Protein AF-A0A382YLJ8-F1 (afdb_monomer_lite)

Radius of gyration: 17.33 Å; chains: 1; bounding box: 44×34×40 Å

Structure (mmCIF, N/CA/C/O backbone):
data_AF-A0A382YLJ8-F1
#
_entry.id   AF-A0A382YLJ8-F1
#
loop_
_atom_site.group_PDB
_atom_site.id
_atom_site.type_symbol
_atom_site.label_atom_id
_atom_site.label_alt_id
_atom_site.label_comp_id
_atom_site.label_asym_id
_atom_site.label_entity_id
_atom_site.label_seq_id
_atom_site.pdbx_PDB_ins_code
_atom_site.Cartn_x
_atom_site.Cartn_y
_atom_site.Cartn_z
_atom_site.occupancy
_atom_site.B_iso_or_equiv
_atom_site.auth_seq_id
_atom_site.auth_comp_id
_atom_site.auth_asym_id
_atom_site.auth_atom_id
_atom_site.pdbx_PDB_model_num
ATOM 1 N N . MET A 1 1 ? -22.570 -21.900 -7.505 1.00 58.47 1 MET A N 1
ATOM 2 C CA . MET A 1 1 ? -21.331 -21.118 -7.716 1.00 58.47 1 MET A CA 1
ATOM 3 C C . MET A 1 1 ? -21.375 -19.932 -6.769 1.00 58.47 1 MET A C 1
ATOM 5 O O . MET A 1 1 ? -22.428 -19.312 -6.691 1.00 58.47 1 MET A O 1
ATOM 9 N N . ALA A 1 2 ? -20.313 -19.660 -6.010 1.00 79.50 2 ALA A N 1
ATOM 10 C CA . ALA A 1 2 ? -20.261 -18.453 -5.182 1.00 79.50 2 ALA A CA 1
ATOM 11 C C . ALA A 1 2 ? -20.243 -17.209 -6.088 1.00 79.50 2 ALA A C 1
ATOM 13 O O . ALA A 1 2 ? -19.610 -17.233 -7.145 1.00 79.50 2 ALA A O 1
ATOM 14 N N . SER A 1 3 ? -20.946 -16.142 -5.703 1.00 93.31 3 SER A N 1
ATOM 15 C CA . SER A 1 3 ? -20.878 -14.865 -6.418 1.00 93.31 3 SER A CA 1
ATOM 16 C C . SER A 1 3 ? -19.447 -14.333 -6.382 1.00 93.31 3 SER A C 1
ATOM 18 O O . SER A 1 3 ? -18.838 -14.298 -5.310 1.00 93.31 3 SER A O 1
ATOM 20 N N . LYS A 1 4 ? -18.912 -13.907 -7.533 1.00 95.62 4 LYS A N 1
ATOM 21 C CA . LYS A 1 4 ? -17.586 -13.283 -7.596 1.00 95.62 4 LYS A CA 1
ATOM 22 C C . LYS A 1 4 ? -17.576 -12.048 -6.679 1.00 95.62 4 LYS A C 1
ATOM 24 O O . LYS A 1 4 ? -18.450 -11.196 -6.843 1.00 95.62 4 LYS A O 1
ATOM 29 N N . PRO A 1 5 ? -16.644 -11.946 -5.717 1.00 96.62 5 PRO A N 1
ATOM 30 C CA . PRO A 1 5 ? -16.583 -10.790 -4.837 1.00 96.62 5 PRO A CA 1
ATOM 31 C C . PRO A 1 5 ? -16.136 -9.545 -5.609 1.00 96.62 5 PRO A C 1
ATOM 33 O O . PRO A 1 5 ? -15.406 -9.634 -6.600 1.00 96.62 5 PRO A O 1
ATOM 36 N N . ASN A 1 6 ? -16.558 -8.382 -5.121 1.00 96.56 6 ASN A N 1
ATOM 37 C CA . ASN A 1 6 ? -16.005 -7.102 -5.544 1.00 96.56 6 ASN A CA 1
ATOM 38 C C . ASN A 1 6 ? -14.728 -6.817 -4.747 1.00 96.56 6 ASN A C 1
ATOM 40 O O . ASN A 1 6 ? -14.664 -7.122 -3.556 1.00 96.56 6 ASN A O 1
ATOM 44 N N . PHE A 1 7 ? -13.742 -6.193 -5.390 1.00 95.88 7 PHE A N 1
ATOM 45 C CA . PHE A 1 7 ? -12.511 -5.749 -4.741 1.00 95.88 7 PHE A CA 1
ATOM 46 C C . PHE A 1 7 ? -12.456 -4.222 -4.752 1.00 95.88 7 PHE A C 1
ATOM 48 O O . PHE A 1 7 ? -12.560 -3.609 -5.813 1.00 95.88 7 PHE A O 1
ATOM 55 N N . ILE A 1 8 ? -12.292 -3.616 -3.575 1.00 97.25 8 ILE A N 1
ATOM 56 C CA . ILE A 1 8 ? -12.067 -2.176 -3.412 1.00 97.25 8 ILE A CA 1
ATOM 57 C C . ILE A 1 8 ? -10.710 -2.012 -2.736 1.00 97.25 8 ILE A C 1
ATOM 59 O O . ILE A 1 8 ? -10.513 -2.483 -1.617 1.00 97.25 8 ILE A O 1
ATOM 63 N N . LEU A 1 9 ? -9.783 -1.352 -3.425 1.00 96.88 9 LEU A N 1
ATOM 64 C CA . LEU A 1 9 ? -8.449 -1.051 -2.921 1.00 96.88 9 LEU A CA 1
ATOM 65 C C . LEU A 1 9 ? -8.357 0.442 -2.611 1.00 96.88 9 LEU A C 1
ATOM 67 O O . LEU A 1 9 ? -8.452 1.272 -3.513 1.00 96.88 9 LEU A O 1
ATOM 71 N N . ILE A 1 10 ? -8.177 0.775 -1.334 1.00 97.75 10 ILE A N 1
ATOM 72 C CA . ILE A 1 10 ? -8.001 2.151 -0.863 1.00 97.75 10 ILE A CA 1
ATOM 73 C C . ILE A 1 10 ? -6.533 2.316 -0.477 1.00 97.75 10 ILE A C 1
ATOM 75 O O . ILE A 1 10 ? -6.058 1.652 0.441 1.00 97.75 10 ILE A O 1
ATOM 79 N N . LEU A 1 11 ? -5.818 3.193 -1.182 1.00 97.75 11 LEU A N 1
ATOM 80 C CA . LEU A 1 11 ? -4.416 3.512 -0.920 1.00 97.75 11 LEU A CA 1
ATOM 81 C C . LEU A 1 11 ? -4.297 4.999 -0.576 1.00 97.75 11 LEU A C 1
ATOM 83 O O . LEU A 1 11 ? -4.528 5.847 -1.438 1.00 97.75 11 LEU A O 1
ATOM 87 N N . ALA A 1 12 ? -3.936 5.303 0.670 1.00 97.62 12 ALA A N 1
ATOM 88 C CA . ALA A 1 12 ? -3.617 6.662 1.096 1.00 97.62 12 ALA A CA 1
ATOM 89 C C . ALA A 1 12 ? -2.208 7.070 0.623 1.00 97.62 12 ALA A C 1
ATOM 91 O O . ALA A 1 12 ? -1.323 6.221 0.514 1.00 97.62 12 ALA A O 1
ATOM 92 N N . ASP A 1 13 ? -2.012 8.360 0.342 1.00 97.62 13 ASP A N 1
ATOM 93 C CA . ASP A 1 13 ? -0.715 8.933 -0.043 1.00 97.62 13 ASP A CA 1
ATOM 94 C C . ASP A 1 13 ? -0.071 9.580 1.189 1.00 97.62 13 ASP A C 1
ATOM 96 O O . ASP A 1 13 ? -0.707 10.401 1.846 1.00 97.62 13 ASP A O 1
ATOM 100 N N . ASP A 1 14 ? 1.152 9.165 1.520 1.00 96.75 14 ASP A N 1
ATOM 101 C CA . ASP A 1 14 ? 1.974 9.669 2.634 1.00 96.75 14 ASP A CA 1
ATOM 102 C C . ASP A 1 14 ? 1.347 9.628 4.047 1.00 96.75 14 ASP A C 1
ATOM 104 O O . ASP A 1 14 ? 1.798 10.323 4.954 1.00 96.75 14 ASP A O 1
ATOM 108 N N . MET A 1 15 ? 0.353 8.763 4.274 1.00 97.56 15 MET A N 1
ATOM 109 C CA . MET A 1 15 ? -0.220 8.532 5.607 1.00 97.56 15 MET A CA 1
ATOM 110 C C . MET A 1 15 ? 0.783 7.832 6.538 1.00 97.56 15 MET A C 1
ATOM 112 O O . MET A 1 15 ? 1.332 6.778 6.203 1.00 97.56 15 MET A O 1
ATOM 116 N N . GLY A 1 16 ? 0.988 8.399 7.726 1.00 96.81 16 GLY A N 1
ATOM 117 C CA . GLY A 1 16 ? 1.821 7.844 8.783 1.00 96.81 16 GLY A CA 1
ATOM 118 C C . GLY A 1 16 ? 1.181 6.647 9.487 1.00 96.81 16 GLY A C 1
ATOM 119 O O . GLY A 1 16 ? -0.036 6.469 9.506 1.00 96.81 16 GLY A O 1
ATOM 120 N N . TYR A 1 17 ? 2.016 5.816 10.117 1.00 96.88 17 TYR A N 1
ATOM 121 C CA . TYR A 1 17 ? 1.563 4.604 10.814 1.00 96.88 17 TYR A CA 1
ATOM 122 C C . TYR A 1 17 ? 0.542 4.897 11.928 1.00 96.88 17 TYR A C 1
ATOM 124 O O . TYR A 1 17 ? -0.416 4.149 12.099 1.00 96.88 17 TYR A O 1
ATOM 132 N N . SER A 1 18 ? 0.733 5.987 12.675 1.00 96.62 18 SER A N 1
ATOM 133 C CA . SER A 1 18 ? -0.107 6.376 13.813 1.00 96.62 18 SER A CA 1
ATOM 134 C C . SER A 1 18 ? -1.088 7.507 13.488 1.00 96.62 18 SER A C 1
ATOM 136 O O . SER A 1 18 ? -1.507 8.207 14.403 1.00 96.62 18 SER A O 1
ATOM 138 N N . ASP A 1 19 ? -1.452 7.703 12.216 1.00 98.06 19 ASP A N 1
ATOM 139 C CA . ASP A 1 19 ? -2.420 8.739 11.799 1.00 98.06 19 ASP A CA 1
ATOM 140 C C . ASP A 1 19 ? -3.881 8.260 11.870 1.00 98.06 19 ASP A C 1
ATOM 142 O O . ASP A 1 19 ? -4.815 9.048 11.748 1.00 98.06 19 ASP A O 1
ATOM 146 N N . LEU A 1 20 ? -4.098 6.958 12.065 1.00 98.06 20 LEU A N 1
ATOM 147 C CA . LEU A 1 20 ? -5.423 6.359 12.216 1.00 98.06 20 LEU A CA 1
ATOM 148 C C . LEU A 1 20 ? -5.710 6.057 13.690 1.00 98.06 20 LEU A C 1
ATOM 150 O O . LEU A 1 20 ? -4.845 5.535 14.403 1.00 98.06 20 LEU A O 1
ATOM 154 N N . GLY A 1 21 ? -6.939 6.308 14.145 1.00 98.12 21 GLY A N 1
ATOM 155 C CA . GLY A 1 21 ? -7.362 6.047 15.525 1.00 98.12 21 GLY A CA 1
ATOM 156 C C . GLY A 1 21 ? -7.121 4.594 15.951 1.00 98.12 21 GLY A C 1
ATOM 157 O O . GLY A 1 21 ? -6.589 4.322 17.027 1.00 98.12 21 GLY A O 1
ATOM 158 N N . CYS A 1 22 ? -7.383 3.636 15.059 1.00 97.50 22 CYS A N 1
ATOM 159 C CA . CYS A 1 22 ? -7.123 2.210 15.270 1.00 97.50 22 CYS A CA 1
ATOM 160 C C . CYS A 1 22 ? -5.634 1.818 15.396 1.00 97.50 22 CYS A C 1
ATOM 162 O O . CYS A 1 22 ? -5.354 0.663 15.744 1.00 97.50 22 CYS A O 1
ATOM 164 N N . TYR A 1 23 ? -4.707 2.753 15.162 1.00 98.06 23 TYR A N 1
ATOM 165 C CA . TYR A 1 23 ? -3.265 2.639 15.415 1.00 98.06 23 TYR A CA 1
ATOM 166 C C . TYR A 1 23 ? -2.752 3.638 16.474 1.00 98.06 23 TYR A C 1
ATOM 168 O O . TYR A 1 23 ? -1.544 3.743 16.677 1.00 98.06 23 TYR A O 1
ATOM 176 N N . GLY A 1 24 ? -3.651 4.313 17.203 1.00 96.88 24 GLY A N 1
ATOM 177 C CA . GLY A 1 24 ? -3.319 5.168 18.349 1.00 96.88 24 GLY A CA 1
ATOM 178 C C . GLY A 1 24 ? -3.323 6.676 18.081 1.00 96.88 24 GLY A C 1
ATOM 179 O O . GLY A 1 24 ? -2.828 7.416 18.926 1.00 96.88 24 GLY A O 1
ATOM 180 N N . SER A 1 25 ? -3.861 7.125 16.943 1.00 98.00 25 SER A N 1
ATOM 181 C CA . SER A 1 25 ? -3.962 8.552 16.606 1.00 98.00 25 SER A CA 1
ATOM 182 C C . SER A 1 25 ? -5.016 9.307 17.416 1.00 98.00 25 SER A C 1
ATOM 184 O O . SER A 1 25 ? -6.036 8.744 17.814 1.00 98.00 25 SER A O 1
ATOM 186 N N . GLU A 1 26 ? -4.821 10.616 17.554 1.00 97.94 26 GLU A N 1
ATOM 187 C CA . GLU A 1 26 ? -5.832 11.592 17.955 1.00 97.94 26 GLU A CA 1
ATOM 188 C C . GLU A 1 26 ? -6.735 12.066 16.800 1.00 97.94 26 GLU A C 1
ATOM 190 O O . GLU A 1 26 ? -7.767 12.698 17.043 1.00 97.94 26 GLU A O 1
ATOM 195 N N . ILE A 1 27 ? -6.368 11.787 15.543 1.00 98.44 27 ILE A N 1
ATOM 196 C CA . ILE A 1 27 ? -7.148 12.192 14.370 1.00 98.44 27 ILE A CA 1
ATOM 197 C C . ILE A 1 27 ? -8.452 11.385 14.313 1.00 98.44 27 ILE A C 1
ATOM 199 O O . ILE A 1 27 ? -8.473 10.162 14.445 1.00 98.44 27 ILE A O 1
ATOM 203 N N . ASN A 1 28 ? -9.569 12.075 14.074 1.00 98.25 28 ASN A N 1
ATOM 204 C CA . ASN A 1 28 ? -10.885 11.446 14.010 1.00 98.25 28 ASN A CA 1
ATOM 205 C C . ASN A 1 28 ? -11.095 10.693 12.679 1.00 98.25 28 ASN A C 1
ATOM 207 O O . ASN A 1 28 ? -11.491 11.296 11.678 1.00 98.25 28 ASN A O 1
ATOM 211 N N . THR A 1 29 ? -10.880 9.370 12.676 1.00 98.62 29 THR A N 1
ATOM 212 C CA . THR A 1 29 ? -10.953 8.498 11.483 1.00 98.62 29 THR A CA 1
ATOM 213 C C . THR A 1 29 ? -12.050 7.415 11.538 1.00 98.62 29 THR A C 1
ATOM 215 O O . THR A 1 29 ? -11.798 6.254 11.199 1.00 98.62 29 THR A O 1
ATOM 218 N N . PRO A 1 30 ? -13.312 7.754 11.872 1.00 98.31 30 PRO A N 1
ATOM 219 C CA . PRO A 1 30 ? -14.318 6.779 12.306 1.00 98.31 30 PRO A CA 1
ATOM 220 C C . PRO A 1 30 ? -14.672 5.719 11.251 1.00 98.31 30 PRO A C 1
ATOM 222 O O . PRO A 1 30 ? -14.957 4.573 11.594 1.00 98.31 30 PRO A O 1
ATOM 225 N N . ASN A 1 31 ? -14.626 6.065 9.960 1.00 98.50 31 ASN A N 1
ATOM 226 C CA . ASN A 1 31 ? -14.915 5.115 8.881 1.00 98.50 31 ASN A CA 1
ATOM 227 C C . ASN A 1 31 ? -13.818 4.049 8.745 1.00 98.50 31 ASN A C 1
ATOM 229 O O . ASN A 1 31 ? -14.121 2.873 8.559 1.00 98.50 31 ASN A O 1
ATOM 233 N N . ILE A 1 32 ? -12.548 4.445 8.867 1.00 98.31 32 ILE A N 1
ATOM 234 C CA . ILE A 1 32 ? -11.420 3.509 8.795 1.00 98.31 32 ILE A CA 1
ATOM 235 C C . ILE A 1 32 ? -11.361 2.659 10.066 1.00 98.31 32 ILE A C 1
ATOM 237 O O . ILE A 1 32 ? -11.169 1.448 9.985 1.00 98.31 32 ILE A O 1
ATOM 241 N N . ASP A 1 33 ? -11.633 3.256 11.227 1.00 98.44 33 ASP A N 1
ATOM 242 C CA . ASP A 1 33 ? -11.674 2.540 12.506 1.00 98.44 33 ASP A CA 1
ATOM 243 C C . ASP A 1 33 ? -12.814 1.506 12.551 1.00 98.44 33 ASP A C 1
ATOM 245 O O . ASP A 1 33 ? -12.656 0.400 13.079 1.00 98.44 33 ASP A O 1
ATOM 249 N N . SER A 1 34 ? -13.952 1.813 11.920 1.00 98.50 34 SER A N 1
ATOM 250 C CA . SER A 1 34 ? -15.050 0.859 11.740 1.00 98.50 34 SER A CA 1
ATOM 251 C C . SER A 1 34 ? -14.644 -0.322 10.850 1.00 98.50 34 SER A C 1
ATOM 253 O O . SER A 1 34 ? -14.898 -1.472 11.211 1.00 98.50 34 SER A O 1
ATOM 255 N N . LEU A 1 35 ? -13.943 -0.078 9.737 1.00 98.25 35 LEU A N 1
ATOM 256 C CA . LEU A 1 35 ? -13.409 -1.155 8.892 1.00 98.25 35 LEU A CA 1
ATOM 257 C C . LEU A 1 35 ? -12.386 -2.011 9.649 1.00 98.25 35 LEU A C 1
ATOM 259 O O . LEU A 1 35 ? -12.401 -3.235 9.543 1.00 98.25 35 LEU A O 1
ATOM 263 N N . ALA A 1 36 ? -11.525 -1.380 10.446 1.00 97.69 36 ALA A N 1
ATOM 264 C CA . ALA A 1 36 ? -10.483 -2.057 11.203 1.00 97.69 36 ALA A CA 1
ATOM 265 C C . ALA A 1 36 ? -11.034 -2.922 12.352 1.00 97.69 36 ALA A C 1
ATOM 267 O O . ALA A 1 36 ? -10.480 -3.984 12.633 1.00 97.69 36 ALA A O 1
ATOM 268 N N . SER A 1 37 ? -12.121 -2.495 13.005 1.00 97.94 37 SER A N 1
ATOM 269 C CA . SER A 1 37 ? -12.778 -3.267 14.076 1.00 97.94 37 SER A CA 1
ATOM 270 C C . SER A 1 37 ? -13.585 -4.462 13.559 1.00 97.94 37 SER A C 1
ATOM 272 O O . SER A 1 37 ? -13.697 -5.464 14.260 1.00 97.94 37 SER A O 1
ATOM 274 N N . ASN A 1 38 ? -14.092 -4.387 12.324 1.00 98.31 38 ASN A N 1
ATOM 275 C CA . ASN A 1 38 ? -14.828 -5.471 11.659 1.00 98.31 38 ASN A CA 1
ATOM 276 C C . ASN A 1 38 ? -13.956 -6.311 10.708 1.00 98.31 38 ASN A C 1
ATOM 278 O O . ASN A 1 38 ? -14.473 -7.144 9.963 1.00 98.31 38 ASN A O 1
ATOM 282 N N . GLY A 1 39 ? -12.644 -6.075 10.699 1.00 97.12 39 GLY A N 1
ATOM 283 C CA . GLY A 1 39 ? -11.711 -6.662 9.745 1.00 97.12 39 GLY A CA 1
ATOM 284 C C . GLY A 1 39 ? -10.430 -7.169 10.395 1.00 97.12 39 GLY A C 1
ATOM 285 O O . GLY A 1 39 ? -10.390 -7.534 11.569 1.00 97.12 39 GLY A O 1
ATOM 286 N N . ILE A 1 40 ? -9.363 -7.201 9.598 1.00 97.88 40 ILE A N 1
ATOM 287 C CA . ILE A 1 40 ? -8.021 -7.596 10.034 1.00 97.88 40 ILE A CA 1
ATOM 288 C C . ILE A 1 40 ? -7.111 -6.371 9.961 1.00 97.88 40 ILE A C 1
ATOM 290 O O . ILE A 1 40 ? -7.095 -5.658 8.958 1.00 97.88 40 ILE A O 1
ATOM 294 N N . ARG A 1 41 ? -6.334 -6.149 11.025 1.00 97.12 41 ARG A N 1
ATOM 295 C CA . ARG A 1 41 ? -5.289 -5.120 11.093 1.00 97.12 41 ARG A CA 1
ATOM 296 C C . ARG A 1 41 ? -3.911 -5.750 10.945 1.00 97.12 41 ARG A C 1
ATOM 298 O O . ARG A 1 41 ? -3.670 -6.837 11.465 1.00 97.12 41 ARG A O 1
ATOM 305 N N . PHE A 1 42 ? -2.999 -5.029 10.303 1.00 97.38 42 PHE A N 1
ATOM 306 C CA . PHE A 1 42 ? -1.620 -5.459 10.106 1.00 97.38 42 PHE A CA 1
ATOM 307 C C . PHE A 1 42 ? -0.672 -4.493 10.816 1.00 97.38 42 PHE A C 1
ATOM 309 O O . PHE A 1 42 ? -0.562 -3.337 10.430 1.00 97.38 42 PHE A O 1
ATOM 316 N N . SER A 1 43 ? 0.063 -4.973 11.819 1.00 96.69 43 SER A N 1
ATOM 317 C CA . SER A 1 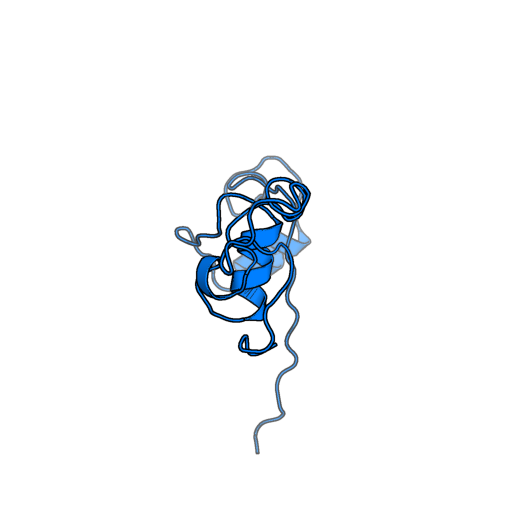43 ? 1.162 -4.216 12.442 1.00 96.69 43 SER A CA 1
ATOM 318 C C . SER A 1 43 ? 2.479 -4.317 11.661 1.00 96.69 43 SER A C 1
ATOM 320 O O . SER A 1 43 ? 3.437 -3.615 11.969 1.00 96.69 43 SER A O 1
ATOM 322 N N . GLN A 1 44 ? 2.537 -5.203 10.661 1.00 97.50 44 GLN A N 1
ATOM 323 C CA . GLN A 1 44 ? 3.715 -5.491 9.839 1.00 97.50 44 GLN A CA 1
ATOM 324 C C . GLN A 1 44 ? 3.330 -5.569 8.354 1.00 97.50 44 GLN A C 1
ATOM 326 O O . GLN A 1 44 ? 3.411 -6.620 7.722 1.00 97.50 44 GLN A O 1
ATOM 331 N N . MET A 1 45 ? 2.864 -4.446 7.809 1.00 96.62 45 MET A N 1
ATOM 332 C CA . MET A 1 45 ? 2.631 -4.253 6.376 1.00 96.62 45 MET A CA 1
ATOM 333 C C . MET A 1 45 ? 3.699 -3.303 5.838 1.00 96.62 45 MET A C 1
ATOM 335 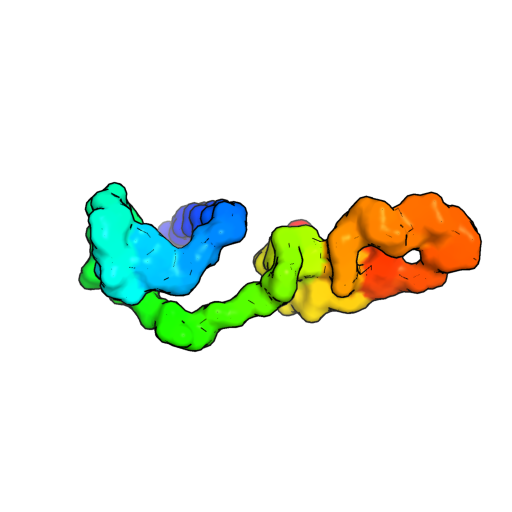O O . MET A 1 45 ? 3.959 -2.260 6.433 1.00 96.62 45 MET A O 1
ATOM 339 N N . TYR A 1 46 ? 4.340 -3.688 4.737 1.00 97.19 46 TYR A N 1
ATOM 340 C CA . TYR A 1 46 ? 5.468 -2.957 4.171 1.00 97.19 46 TYR A CA 1
ATOM 341 C C . TYR A 1 46 ? 5.146 -2.507 2.753 1.00 97.19 46 TYR A C 1
ATOM 343 O O . TYR A 1 46 ? 4.585 -3.258 1.955 1.00 97.19 46 TYR A O 1
ATOM 351 N N . ASN A 1 47 ? 5.554 -1.288 2.435 1.00 96.38 47 ASN A N 1
ATOM 352 C CA . ASN A 1 47 ? 5.584 -0.756 1.085 1.00 96.38 47 ASN A CA 1
ATOM 353 C C . ASN A 1 47 ? 7.040 -0.421 0.709 1.00 96.38 47 ASN A C 1
ATOM 355 O O . ASN A 1 47 ? 7.979 -0.685 1.463 1.00 96.38 47 ASN A O 1
ATOM 359 N N . SER A 1 48 ? 7.248 0.135 -0.481 1.00 95.62 48 SER A N 1
ATOM 360 C CA . SER A 1 48 ? 8.529 0.764 -0.799 1.00 95.62 48 SER A CA 1
ATOM 361 C C . SER A 1 48 ? 8.601 2.154 -0.169 1.00 95.62 48 SER A C 1
ATOM 363 O O . SER A 1 48 ? 7.583 2.806 0.038 1.00 95.62 48 SER A O 1
ATOM 365 N N . ALA A 1 49 ? 9.809 2.684 0.022 1.00 92.44 49 ALA A N 1
ATOM 366 C CA . ALA A 1 49 ? 10.022 3.999 0.638 1.00 92.44 49 ALA A CA 1
ATOM 367 C C . ALA A 1 49 ? 9.485 5.208 -0.172 1.00 92.44 49 ALA A C 1
ATOM 369 O O . ALA A 1 49 ? 9.747 6.349 0.200 1.00 92.44 49 ALA A O 1
ATOM 370 N N . ARG A 1 50 ? 8.814 4.991 -1.316 1.00 92.81 50 ARG A N 1
ATOM 371 C CA . ARG A 1 50 ? 8.314 6.040 -2.222 1.00 92.81 50 ARG A CA 1
ATOM 372 C C . ARG A 1 50 ? 7.035 5.615 -2.946 1.00 92.81 50 ARG A C 1
ATOM 374 O O . ARG A 1 50 ? 6.800 4.424 -3.150 1.00 92.81 50 ARG A O 1
ATOM 381 N N . CYS A 1 51 ? 6.258 6.594 -3.413 1.00 94.69 51 CYS A N 1
ATOM 382 C CA . CYS A 1 51 ? 4.951 6.379 -4.033 1.00 94.69 51 CYS A CA 1
ATOM 383 C C . CYS A 1 51 ? 5.004 5.545 -5.331 1.00 94.69 51 CYS A C 1
ATOM 385 O O . CYS A 1 51 ? 4.296 4.543 -5.426 1.00 94.69 51 CYS A O 1
ATOM 387 N N . CYS A 1 52 ? 5.847 5.893 -6.316 1.00 94.25 52 CYS A N 1
ATOM 388 C CA . CYS A 1 52 ? 5.870 5.190 -7.610 1.00 94.25 52 CYS A CA 1
ATOM 389 C C . CYS A 1 52 ? 6.269 3.708 -7.478 1.00 94.25 52 CYS A C 1
ATOM 391 O O . CYS A 1 52 ? 5.518 2.865 -7.970 1.00 94.25 52 CYS A O 1
ATOM 393 N N . PRO A 1 53 ? 7.366 3.356 -6.773 1.00 95.25 53 PRO A N 1
ATOM 394 C CA . PRO A 1 53 ? 7.739 1.955 -6.572 1.00 95.25 53 PRO A CA 1
ATOM 395 C C . PRO A 1 53 ? 6.678 1.161 -5.794 1.00 95.25 53 PRO A C 1
ATOM 397 O O . PRO A 1 53 ? 6.364 0.033 -6.164 1.00 95.25 53 PRO A O 1
ATOM 400 N N . SER A 1 54 ? 6.058 1.760 -4.768 1.00 97.00 54 SER A N 1
ATOM 401 C CA . SER A 1 54 ? 4.977 1.120 -4.004 1.00 97.00 54 SER A CA 1
ATOM 402 C C . SER A 1 54 ? 3.761 0.797 -4.869 1.00 97.00 54 SER A C 1
ATOM 404 O O . SER A 1 54 ? 3.223 -0.304 -4.787 1.00 97.00 54 SER A O 1
ATOM 406 N N . ARG A 1 55 ? 3.346 1.731 -5.732 1.00 96.12 55 ARG A N 1
ATOM 407 C CA . ARG A 1 55 ? 2.218 1.536 -6.655 1.00 96.12 55 ARG A CA 1
ATOM 408 C C . ARG A 1 55 ? 2.546 0.499 -7.731 1.00 96.12 55 ARG A C 1
ATOM 410 O O . ARG A 1 55 ? 1.694 -0.326 -8.043 1.00 96.12 55 ARG A O 1
ATOM 417 N N . ALA A 1 56 ? 3.774 0.496 -8.249 1.00 95.81 56 ALA A N 1
ATOM 418 C CA . ALA A 1 56 ? 4.217 -0.499 -9.221 1.00 95.81 56 ALA A CA 1
ATOM 419 C C . ALA A 1 56 ? 4.194 -1.918 -8.634 1.00 95.81 56 ALA A C 1
ATOM 421 O O . ALA A 1 56 ? 3.632 -2.822 -9.248 1.00 95.81 56 ALA A O 1
ATOM 422 N N . ALA A 1 57 ? 4.718 -2.106 -7.418 1.00 96.50 57 ALA A N 1
ATOM 423 C CA . ALA A 1 57 ? 4.655 -3.396 -6.735 1.00 96.50 57 ALA A CA 1
ATOM 424 C C . ALA A 1 57 ? 3.213 -3.828 -6.428 1.00 96.50 57 ALA A C 1
ATOM 426 O O . ALA A 1 57 ? 2.864 -4.987 -6.626 1.00 96.50 57 ALA A O 1
ATOM 427 N N . LEU A 1 58 ? 2.360 -2.895 -5.995 1.00 96.44 58 LEU A N 1
ATOM 428 C CA . LEU A 1 58 ? 0.958 -3.169 -5.676 1.00 96.44 58 LEU A CA 1
ATOM 429 C C . LEU A 1 58 ? 0.153 -3.659 -6.887 1.00 96.44 58 LEU A C 1
ATOM 431 O O . LEU A 1 58 ? -0.641 -4.583 -6.750 1.00 96.44 58 LEU A O 1
ATOM 435 N N . LEU A 1 59 ? 0.345 -3.039 -8.055 1.00 95.44 59 LEU A N 1
ATOM 436 C CA . LEU A 1 59 ? -0.411 -3.369 -9.267 1.00 95.44 59 LEU A CA 1
ATOM 437 C C . LEU A 1 59 ? 0.095 -4.632 -9.965 1.00 95.44 59 LEU A C 1
ATOM 439 O O . LEU A 1 59 ? -0.687 -5.311 -10.617 1.00 95.44 59 LEU A O 1
ATOM 443 N N . THR A 1 60 ? 1.385 -4.942 -9.826 1.00 96.38 60 THR A N 1
ATOM 444 C CA . THR A 1 60 ? 2.024 -6.040 -10.570 1.00 96.38 60 THR A CA 1
ATOM 445 C C . THR A 1 60 ? 2.293 -7.284 -9.730 1.00 96.38 60 THR A C 1
ATOM 447 O O . THR A 1 60 ? 2.523 -8.363 -10.270 1.00 96.38 60 THR A O 1
ATOM 450 N N . GLY A 1 61 ? 2.321 -7.148 -8.401 1.00 95.44 61 GLY A N 1
ATOM 451 C CA . GLY A 1 61 ? 2.786 -8.197 -7.494 1.00 95.44 61 GLY A CA 1
ATOM 452 C C . GLY A 1 61 ? 4.293 -8.475 -7.579 1.00 95.44 61 GLY A C 1
ATOM 453 O O . GLY A 1 61 ? 4.755 -9.469 -7.021 1.00 95.44 61 GLY A O 1
ATOM 454 N N . LEU A 1 62 ? 5.066 -7.628 -8.268 1.00 95.81 62 LEU A N 1
ATOM 455 C CA . LEU A 1 62 ? 6.504 -7.796 -8.475 1.00 95.81 62 LEU A CA 1
ATOM 456 C C . LEU A 1 62 ? 7.323 -6.836 -7.609 1.00 95.81 62 LEU A C 1
ATOM 458 O O . LEU A 1 62 ? 6.853 -5.788 -7.167 1.00 95.81 62 LEU A O 1
ATOM 462 N N . ASN A 1 63 ? 8.598 -7.165 -7.402 1.00 95.25 63 ASN A N 1
ATOM 463 C CA . ASN A 1 63 ? 9.537 -6.209 -6.829 1.00 95.25 63 ASN A CA 1
ATOM 464 C C . ASN A 1 63 ? 9.692 -5.001 -7.787 1.00 95.25 63 ASN A C 1
ATOM 466 O O . ASN A 1 63 ? 9.811 -5.218 -8.996 1.00 95.25 63 ASN A O 1
ATOM 470 N N . PRO A 1 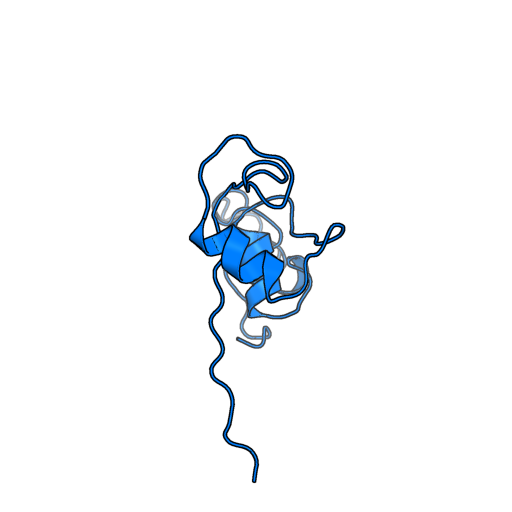64 ? 9.730 -3.740 -7.307 1.00 94.81 64 PRO A N 1
ATOM 471 C CA . PRO A 1 64 ? 9.710 -2.567 -8.186 1.00 94.81 64 PRO A CA 1
ATOM 472 C C . PRO A 1 64 ? 10.815 -2.542 -9.250 1.00 94.81 64 PRO A C 1
ATOM 474 O O . PRO A 1 64 ? 10.571 -2.119 -10.380 1.00 94.81 64 PRO A O 1
ATOM 477 N N . GLN A 1 65 ? 12.009 -3.053 -8.944 1.00 92.75 65 GLN A N 1
ATOM 478 C CA . GLN A 1 65 ? 13.126 -3.142 -9.886 1.00 92.75 65 GLN A CA 1
ATOM 479 C C . GLN A 1 65 ? 12.819 -4.063 -11.078 1.00 92.75 65 GLN A C 1
ATOM 481 O O . GLN A 1 65 ? 13.371 -3.869 -12.158 1.00 92.75 65 GLN A O 1
ATOM 486 N N . GLN A 1 66 ? 11.919 -5.035 -10.912 1.00 94.56 66 GLN A N 1
ATOM 487 C CA . GLN A 1 66 ? 11.456 -5.913 -11.990 1.00 94.56 66 GLN A CA 1
ATOM 488 C C . GLN A 1 66 ? 10.394 -5.254 -12.873 1.00 94.56 66 GLN A C 1
ATOM 490 O O . GLN A 1 66 ? 10.125 -5.759 -13.956 1.00 94.56 66 GLN A O 1
ATOM 495 N N . THR A 1 67 ? 9.796 -4.144 -12.429 1.00 94.19 67 THR A N 1
ATOM 496 C CA . THR A 1 67 ? 8.697 -3.461 -13.136 1.00 94.19 67 THR A CA 1
ATOM 497 C C . THR A 1 67 ? 9.167 -2.324 -14.038 1.00 94.19 67 THR A C 1
ATOM 499 O O . THR A 1 67 ? 8.397 -1.832 -14.851 1.00 94.19 67 THR A O 1
ATOM 502 N N . GLY A 1 68 ? 10.416 -1.874 -13.888 1.00 91.56 68 GLY A N 1
ATOM 503 C CA . GLY A 1 68 ? 10.918 -0.650 -14.523 1.00 91.56 68 GLY A CA 1
ATOM 504 C C . GLY A 1 68 ? 10.697 0.635 -13.714 1.00 91.56 68 GLY A C 1
ATOM 505 O O . GLY A 1 68 ? 11.150 1.712 -14.111 1.00 91.56 68 GLY A O 1
ATOM 506 N N . VAL A 1 69 ? 10.063 0.526 -12.541 1.00 92.94 69 VAL A N 1
ATOM 507 C CA . VAL A 1 69 ? 9.800 1.629 -11.603 1.00 92.94 69 VAL A CA 1
ATOM 508 C C . VAL A 1 69 ? 10.547 1.395 -10.281 1.00 92.94 69 VAL A C 1
ATOM 510 O O . VAL A 1 69 ? 9.995 1.491 -9.188 1.00 92.94 69 VAL A O 1
ATOM 513 N N . GLY A 1 70 ? 11.845 1.091 -10.361 1.00 90.94 70 GLY A N 1
ATOM 514 C CA . GLY A 1 70 ? 12.717 0.904 -9.195 1.00 90.94 70 GLY A CA 1
ATOM 515 C C . GLY A 1 70 ? 13.022 2.190 -8.411 1.00 90.94 70 GLY A C 1
ATOM 516 O O . GLY A 1 70 ? 13.655 2.135 -7.359 1.00 90.94 70 GLY A O 1
ATOM 517 N N . HIS A 1 71 ? 12.602 3.357 -8.907 1.00 89.44 71 HIS A N 1
ATOM 518 C CA . HIS A 1 71 ? 12.793 4.656 -8.261 1.00 89.44 71 HIS A CA 1
ATOM 519 C C . HIS A 1 71 ? 11.662 5.634 -8.636 1.00 89.44 71 HIS A C 1
ATOM 521 O O . HIS A 1 71 ? 10.744 5.285 -9.376 1.00 89.44 71 HIS A O 1
ATOM 527 N N . M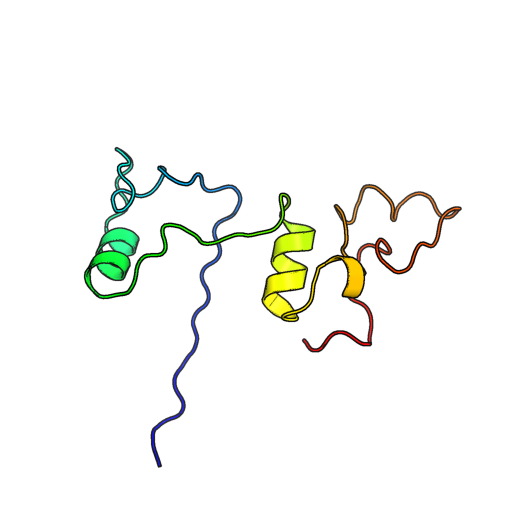ET A 1 72 ? 11.728 6.876 -8.143 1.00 86.81 72 MET A N 1
ATOM 528 C CA . MET A 1 72 ? 10.905 7.979 -8.650 1.00 86.81 72 MET A CA 1
ATOM 529 C C . MET A 1 72 ? 11.071 8.131 -10.158 1.00 86.81 72 MET A C 1
ATOM 531 O O . MET A 1 72 ? 12.190 8.313 -10.651 1.00 86.81 72 MET A O 1
ATOM 535 N N . VAL A 1 73 ? 9.932 8.133 -10.849 1.00 80.88 73 VAL A N 1
ATOM 536 C CA . VAL A 1 73 ? 9.818 8.201 -12.313 1.00 80.88 73 VAL A CA 1
ATOM 537 C C . VAL A 1 73 ? 10.520 9.420 -12.920 1.00 80.88 73 VAL A C 1
ATOM 539 O O . VAL A 1 73 ? 11.000 9.358 -14.044 1.00 80.88 73 VAL A O 1
ATOM 542 N N . SER A 1 74 ? 10.657 10.510 -12.159 1.00 70.50 74 SER A N 1
ATOM 543 C CA . SER A 1 74 ? 11.263 11.764 -12.614 1.00 70.50 74 SER A CA 1
ATOM 544 C C . SER A 1 74 ? 12.755 11.919 -12.294 1.00 70.50 74 SER A C 1
ATOM 546 O O . SER A 1 74 ? 13.346 12.901 -12.732 1.00 70.50 74 SER A O 1
ATOM 548 N N . THR A 1 75 ? 13.386 11.006 -11.545 1.00 66.69 75 THR A N 1
ATOM 549 C CA . THR A 1 75 ? 14.790 11.182 -11.115 1.00 66.69 75 THR A CA 1
ATOM 550 C C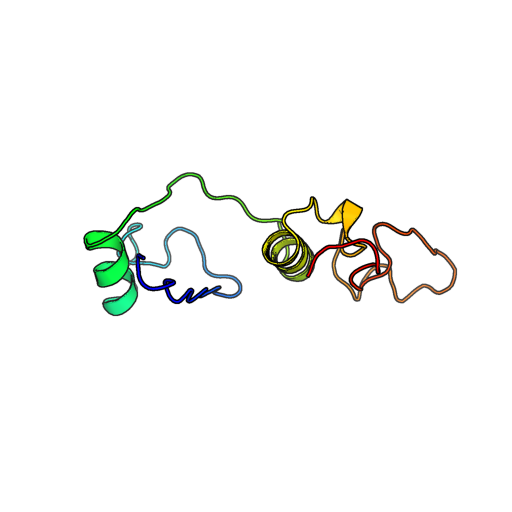 . THR A 1 75 ? 15.793 10.631 -12.122 1.00 66.69 75 THR A C 1
ATOM 552 O O . THR A 1 75 ? 16.707 11.343 -12.519 1.00 66.69 75 THR A O 1
ATOM 555 N N . PHE A 1 76 ? 15.638 9.371 -12.536 1.00 64.56 76 PHE A N 1
ATOM 556 C CA . PHE A 1 76 ? 16.601 8.711 -13.427 1.00 64.56 76 PHE A CA 1
ATOM 557 C C . PHE A 1 76 ? 16.159 8.731 -14.897 1.00 64.56 76 PHE A C 1
ATOM 559 O O . PHE A 1 76 ? 17.007 8.827 -15.778 1.00 64.56 76 PHE A O 1
ATOM 566 N N . GLY A 1 77 ? 14.848 8.753 -15.168 1.00 54.88 77 GLY A N 1
ATOM 567 C CA . GLY A 1 77 ? 14.280 8.751 -16.524 1.00 54.88 77 GLY A CA 1
ATOM 568 C C . GLY A 1 77 ? 14.432 10.057 -17.321 1.00 54.88 77 GLY A C 1
ATOM 569 O O . GLY A 1 77 ? 14.015 10.105 -18.472 1.00 54.88 77 GLY A O 1
ATOM 570 N N . GLN A 1 78 ? 15.020 11.115 -16.742 1.00 54.72 78 GLN A N 1
ATOM 571 C CA . GLN A 1 78 ? 15.254 12.392 -17.441 1.00 54.72 78 GLN A CA 1
ATOM 572 C C . GLN A 1 78 ? 16.665 12.539 -18.028 1.00 54.72 78 GLN A C 1
ATOM 574 O O . GLN A 1 78 ? 16.881 13.409 -18.870 1.00 54.72 78 GLN A O 1
ATOM 579 N N . SER A 1 79 ? 17.630 11.699 -17.639 1.00 57.16 79 SER A N 1
ATOM 580 C CA . SER A 1 79 ? 18.951 11.708 -18.274 1.00 57.16 79 SER A CA 1
ATOM 581 C C . SER A 1 79 ? 18.955 10.697 -19.413 1.00 57.16 79 SER A C 1
ATOM 583 O O . SER A 1 79 ? 19.230 9.519 -19.198 1.00 57.16 79 SER A O 1
ATOM 585 N N . ALA A 1 80 ? 18.676 11.158 -20.635 1.00 55.72 80 ALA A N 1
ATOM 586 C CA . ALA A 1 80 ? 18.649 10.344 -21.860 1.00 55.72 80 ALA A CA 1
ATOM 587 C C . ALA A 1 80 ? 19.932 9.516 -22.124 1.00 55.72 80 ALA A C 1
ATOM 589 O O . ALA A 1 80 ? 19.960 8.675 -23.017 1.00 55.72 80 ALA A O 1
ATOM 590 N N . SER A 1 81 ? 21.000 9.746 -21.357 1.00 58.22 81 SER A N 1
ATOM 591 C CA . SER A 1 81 ? 22.282 9.047 -21.424 1.00 58.22 81 SER A CA 1
ATOM 592 C C . SER A 1 81 ? 22.367 7.749 -20.606 1.00 58.22 81 SER A C 1
ATOM 594 O O . SER A 1 81 ? 23.347 7.024 -20.763 1.00 58.22 81 SER A O 1
ATOM 596 N N . ILE A 1 82 ? 21.389 7.425 -19.747 1.00 63.38 82 ILE A N 1
ATOM 597 C CA . ILE A 1 82 ? 21.411 6.210 -18.911 1.00 63.38 82 ILE A CA 1
ATOM 598 C C . ILE A 1 82 ? 20.075 5.465 -19.038 1.00 63.38 82 ILE A C 1
ATOM 600 O O . ILE A 1 82 ? 19.103 5.785 -18.360 1.00 63.38 82 ILE A O 1
ATOM 604 N N . ASN A 1 83 ? 20.035 4.435 -19.889 1.00 71.38 83 ASN A N 1
ATOM 605 C CA . ASN A 1 83 ? 18.910 3.500 -19.960 1.00 71.38 83 ASN A CA 1
ATOM 606 C C . ASN A 1 83 ? 19.199 2.272 -19.087 1.00 71.38 83 ASN A C 1
ATOM 608 O O . ASN A 1 83 ? 19.869 1.335 -19.521 1.00 71.38 83 ASN A O 1
ATOM 612 N N . ILE A 1 84 ? 18.713 2.286 -17.846 1.00 85.56 84 ILE A N 1
ATOM 613 C CA . ILE A 1 84 ? 18.734 1.107 -16.977 1.00 85.56 84 ILE A CA 1
ATOM 614 C C . ILE A 1 84 ? 17.303 0.564 -16.919 1.00 85.56 84 ILE A C 1
ATOM 616 O O . ILE A 1 84 ? 16.449 1.251 -16.356 1.00 85.56 84 ILE A O 1
ATOM 620 N N . PRO A 1 85 ? 17.029 -0.658 -17.423 1.00 87.94 85 PRO A N 1
ATOM 621 C CA . PRO A 1 85 ? 15.669 -1.199 -17.513 1.00 87.94 85 PRO A CA 1
ATOM 622 C C . PRO A 1 85 ? 14.879 -1.136 -16.202 1.00 87.94 85 PRO A C 1
ATOM 624 O O . PRO A 1 85 ? 13.699 -0.813 -16.206 1.00 87.94 85 PRO A O 1
ATOM 627 N N . ALA A 1 86 ? 15.538 -1.357 -15.059 1.00 89.38 86 ALA A N 1
ATOM 628 C CA . ALA A 1 86 ? 14.912 -1.292 -13.737 1.00 89.38 86 ALA A CA 1
ATOM 629 C C . ALA A 1 86 ? 14.440 0.119 -13.315 1.00 89.38 86 ALA A C 1
ATOM 631 O O . ALA A 1 86 ? 13.649 0.237 -12.380 1.00 89.38 86 ALA A O 1
ATOM 632 N N . TYR A 1 87 ? 14.914 1.183 -13.972 1.00 89.06 87 TYR A N 1
ATOM 633 C CA . TYR A 1 87 ? 14.671 2.588 -13.613 1.00 89.06 87 TYR A CA 1
ATOM 634 C C . TYR A 1 87 ? 14.139 3.426 -14.788 1.00 89.06 87 TYR A C 1
ATOM 636 O O . TYR A 1 87 ? 14.253 4.652 -14.764 1.00 89.06 87 TYR A O 1
ATOM 644 N N . GLN A 1 88 ? 13.553 2.781 -15.803 1.00 86.38 88 GLN A N 1
ATOM 645 C CA . GLN A 1 88 ? 13.013 3.440 -17.000 1.00 86.38 88 GLN A CA 1
ATOM 646 C C . GLN A 1 88 ? 11.868 4.430 -16.704 1.00 86.38 88 GLN A C 1
ATOM 648 O O . GLN A 1 88 ? 11.592 5.308 -17.516 1.00 86.38 88 GLN A O 1
ATOM 653 N N . GLY A 1 89 ? 11.221 4.329 -15.537 1.00 87.06 89 GLY A N 1
ATOM 654 C CA . GLY A 1 89 ? 10.238 5.310 -15.059 1.00 87.06 89 GLY A CA 1
ATOM 655 C C . GLY A 1 89 ? 8.795 5.047 -15.500 1.00 87.06 89 GLY A C 1
ATOM 656 O O . GLY A 1 89 ? 7.919 5.865 -15.239 1.00 87.06 89 GLY A O 1
ATOM 657 N N . TYR A 1 90 ? 8.532 3.903 -16.123 1.00 89.44 90 TYR A N 1
ATOM 658 C CA . TYR A 1 90 ? 7.202 3.407 -16.479 1.00 89.44 90 TYR A CA 1
ATOM 659 C C . TYR A 1 90 ? 7.200 1.877 -16.423 1.00 89.44 90 TYR A C 1
ATOM 661 O O . TYR A 1 90 ? 8.265 1.257 -16.469 1.00 89.44 90 TYR A O 1
ATOM 669 N N . LEU A 1 91 ? 6.013 1.277 -16.300 1.00 92.31 91 LEU A N 1
ATOM 670 C CA . LEU A 1 91 ? 5.875 -0.178 -16.245 1.00 92.31 91 LEU A CA 1
ATOM 671 C C . LEU A 1 91 ? 6.358 -0.809 -17.553 1.00 92.31 91 LEU A C 1
ATOM 673 O O . LEU A 1 91 ? 6.060 -0.310 -18.636 1.00 92.31 91 LEU A O 1
ATOM 677 N N . ASN A 1 92 ? 7.130 -1.886 -17.450 1.00 90.12 92 ASN A N 1
ATOM 678 C CA . ASN A 1 92 ? 7.543 -2.659 -18.613 1.00 90.12 92 ASN A CA 1
ATOM 679 C C . ASN A 1 92 ? 6.419 -3.577 -19.115 1.00 90.12 92 ASN A C 1
ATOM 681 O O . ASN A 1 92 ? 5.534 -3.980 -18.363 1.00 90.12 92 ASN A O 1
ATOM 685 N N . GLU A 1 93 ? 6.519 -3.977 -20.380 1.00 91.62 93 GLU A N 1
ATOM 686 C CA . GLU A 1 93 ? 5.532 -4.825 -21.072 1.00 91.62 93 GLU A CA 1
ATOM 687 C C . GLU A 1 93 ? 5.470 -6.267 -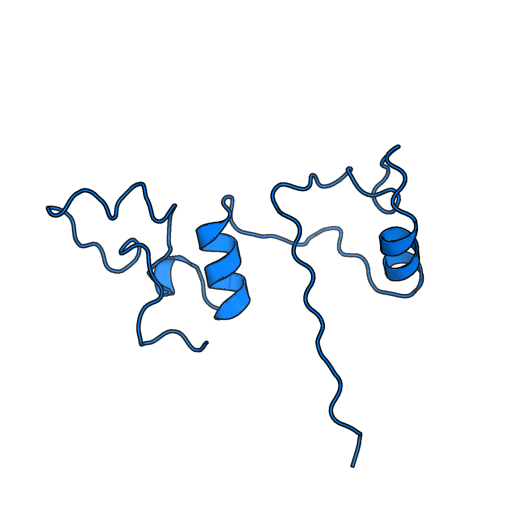20.535 1.00 91.62 93 GLU A C 1
ATOM 689 O O . GLU A 1 93 ? 4.607 -7.053 -20.916 1.00 91.62 93 GLU A O 1
ATOM 694 N N . THR A 1 94 ? 6.413 -6.648 -19.671 1.00 90.06 94 THR A N 1
ATOM 695 C CA . THR A 1 94 ? 6.461 -7.982 -19.054 1.00 90.06 94 THR A CA 1
ATOM 696 C C . THR A 1 94 ? 5.753 -8.043 -17.703 1.00 90.06 94 THR A C 1
ATOM 698 O O . THR A 1 94 ? 5.571 -9.130 -17.157 1.00 90.06 94 THR A O 1
ATOM 701 N N . SER A 1 95 ? 5.377 -6.892 -17.143 1.00 90.00 95 SER A N 1
ATOM 702 C CA . SER A 1 95 ? 4.645 -6.814 -15.884 1.00 90.00 95 SER A CA 1
ATOM 703 C C . SER A 1 95 ? 3.179 -7.156 -16.127 1.00 90.00 95 SER A C 1
ATOM 705 O O . SER A 1 95 ? 2.534 -6.549 -16.975 1.00 90.00 95 SER A O 1
ATOM 707 N N . ALA A 1 96 ? 2.637 -8.114 -15.375 1.00 78.69 96 ALA A N 1
ATOM 708 C CA . ALA A 1 96 ? 1.202 -8.371 -15.395 1.00 78.69 96 ALA A CA 1
ATOM 709 C C . ALA A 1 96 ? 0.488 -7.198 -14.708 1.00 78.69 96 ALA A C 1
ATOM 711 O O . ALA A 1 96 ? 0.778 -6.908 -13.549 1.00 78.69 96 ALA A O 1
ATOM 712 N N . THR A 1 97 ? -0.407 -6.522 -15.423 1.00 70.44 97 THR A N 1
ATOM 713 C CA . THR A 1 97 ? -1.248 -5.419 -14.929 1.00 70.44 97 THR A CA 1
ATOM 714 C C . THR A 1 97 ? -2.681 -5.612 -15.374 1.00 70.44 97 THR A C 1
ATOM 716 O O . THR A 1 97 ? -2.853 -6.069 -16.528 1.00 70.44 97 THR A O 1
#

Sequence (97 aa):
MASKPNFILILADDMGYSDLGCYGSEINTPNIDSLASNGIRFSQMYNSARCCPSRAALLTGLNPQQTGVGHMVSTFGQSASINIPAYQGYLNETSAT

Foldseek 3Di:
DDDDDDDDDDDDDPDDQQCDVCSPHPHDDVVVVVCPVVHPDDPDDDAPPDDQQRVQCVQQVDRLLQFLCNDALPPPCVPPVDDDSSPVSGGDPPGDD

Secondary structure (DSSP, 8-state):
-PPPPP------SS--TTSSGGGT-SS--HHHHHHHHTS---SS----SSHHHHHHHHHHSS-HHHHT-SS-TTTSTT-TT---GGGSSS--TTS--

pLDDT: mean 90.63, std 11.65, range [54.72, 98.62]

InterPro domains:
  IPR000917 Sulfatase, N-terminal [PF00884] (5-75)
  IPR017850 Alkaline-phosphatase-like, core domain superfamily [G3DSA:3.40.720.10] (2-97)
  IPR017850 Alkaline-phosphatase-like, core domain superfamily [SSF53649] (4-91)
  IPR050738 Sulfatase enzyme [PTHR42693] (3-80)

Organism: NCBI:txid408172